Protein AF-A0A7R7BZ22-F1 (afdb_monomer)

Nearest PDB structures (foldseek):
  2gm1-assembly1_A  TM=2.080E-01  e=2.339E-01  Homo sapiens
  6yxy-assembly1_AK  TM=2.870E-01  e=1.600E+00  Trypanosoma brucei brucei
  1l1o-assembly1_F  TM=2.43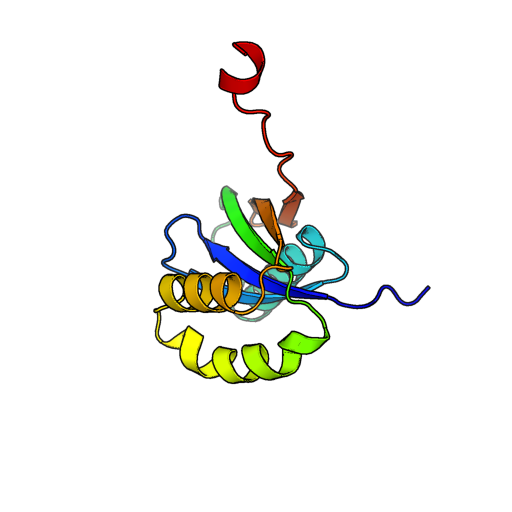6E-01  e=1.424E+00  Homo sapiens
  3oc8-assembly1_A  TM=2.235E-01  e=5.768E+00  Vibrio cholerae

Mean predicted aligned error: 7.45 Å

Secondary structure (DSSP, 8-state):
---PPEEEEEEETTSS-EEEEEESSHHHHHHHHHHHHHHHS----TT-EEEEEEEEEEEPTTTHHHHHHHHHHHTTS-HHHHHHHHHHH-TT-EEEEEEEEEETTTEEEEEEPP-PPPTTGGG-

pLDDT: mean 81.85, std 15.24, range [38.91, 95.88]

Sequence (124 aa):
MLTSTKMFLMMTQEG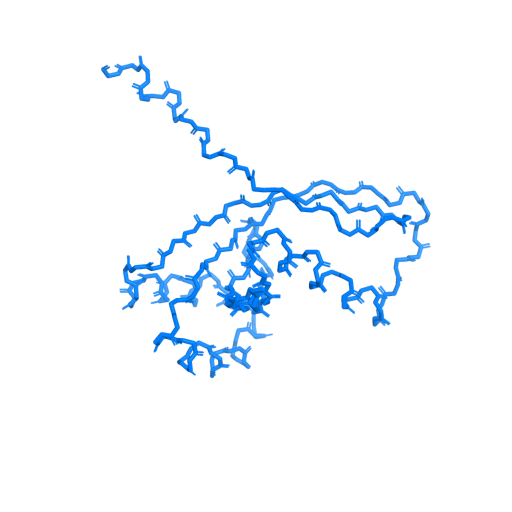DYGALVRGADAASAIERHYAEMDAWCPPQDPELNEEFAVTLYEIPRHAEGDVAALGDKLSAGDYTDAAAHLVARYPDITSIIVNVIYTYEEGAKASELKPVPDLFERLR

Solvent-accessible surface area (backbone atoms only — not comparable to full-atom values): 7094 Å² total; per-residue (Å²): 129,86,71,63,72,41,46,26,46,36,28,42,79,85,40,77,45,62,47,84,35,57,17,71,47,75,36,52,12,50,26,48,49,45,52,53,48,37,76,79,56,62,82,86,50,85,83,43,72,47,78,51,55,33,39,31,35,44,48,52,81,92,45,44,70,65,51,58,70,39,52,81,58,39,78,74,60,55,37,55,65,51,50,53,50,47,47,73,73,40,78,84,49,48,78,44,46,30,40,35,44,35,32,56,90,76,41,45,46,49,41,74,52,72,80,72,76,56,80,65,65,79,75,108

Structure (mmCIF, N/CA/C/O backbone):
data_AF-A0A7R7BZ22-F1
#
_entry.id   AF-A0A7R7BZ22-F1
#
loop_
_atom_site.group_PDB
_atom_site.id
_atom_site.type_symbol
_atom_site.label_atom_id
_atom_site.label_alt_id
_atom_site.label_comp_id
_atom_site.label_asym_id
_atom_site.label_entity_id
_atom_site.label_seq_id
_atom_site.pdbx_PDB_ins_code
_atom_site.Cartn_x
_atom_site.Cartn_y
_atom_site.Cartn_z
_atom_site.occupancy
_atom_site.B_iso_or_equiv
_atom_site.auth_seq_id
_atom_site.auth_comp_id
_atom_site.auth_asym_id
_atom_site.auth_atom_id
_atom_site.pdbx_PDB_model_num
ATOM 1 N N . MET A 1 1 ? 7.598 -19.145 13.383 1.00 42.66 1 MET A N 1
ATOM 2 C CA . MET A 1 1 ? 6.513 -18.226 13.783 1.00 42.66 1 MET A CA 1
ATOM 3 C C . MET A 1 1 ? 5.708 -17.954 12.529 1.00 42.66 1 MET A C 1
ATOM 5 O O . MET A 1 1 ? 6.308 -17.516 11.560 1.00 42.66 1 MET A O 1
ATOM 9 N 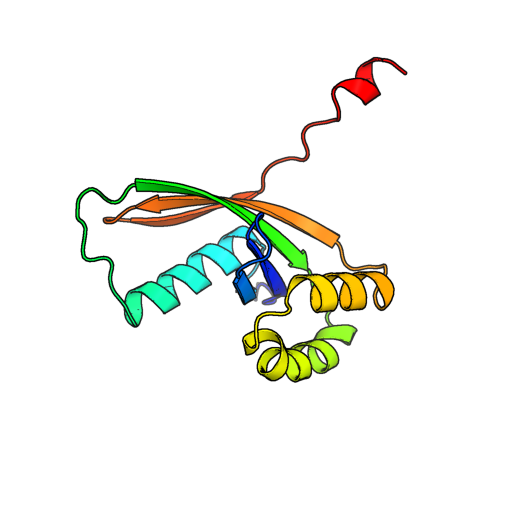N . LEU A 1 2 ? 4.421 -18.303 12.487 1.00 47.09 2 LEU A N 1
ATOM 10 C CA . LEU A 1 2 ? 3.558 -17.865 11.387 1.00 47.09 2 LEU A CA 1
ATOM 11 C C . LEU A 1 2 ? 3.360 -16.360 11.583 1.00 47.09 2 LEU A C 1
ATOM 13 O O . LEU A 1 2 ? 2.652 -15.954 12.502 1.00 47.09 2 LEU A O 1
ATOM 17 N N . THR A 1 3 ? 4.065 -15.538 10.810 1.00 58.16 3 THR A N 1
ATOM 18 C CA . THR A 1 3 ? 3.784 -14.104 10.745 1.00 58.16 3 THR A CA 1
ATOM 19 C C . THR A 1 3 ? 2.343 -13.962 10.271 1.00 58.16 3 THR A C 1
ATOM 21 O O . THR A 1 3 ? 1.979 -14.436 9.197 1.00 58.16 3 THR A O 1
ATOM 24 N N . SER A 1 4 ? 1.480 -13.410 11.125 1.00 76.25 4 SER A N 1
ATOM 25 C CA . SER A 1 4 ? 0.088 -13.183 10.750 1.00 76.25 4 SER A CA 1
ATOM 26 C C . SER A 1 4 ? 0.060 -12.231 9.568 1.00 76.25 4 SER A C 1
ATOM 28 O O . SER A 1 4 ? 0.565 -11.119 9.674 1.00 76.25 4 SER A O 1
ATOM 30 N N . THR A 1 5 ? -0.576 -12.641 8.478 1.00 90.38 5 THR A N 1
ATOM 31 C CA . THR A 1 5 ? -0.867 -11.742 7.367 1.00 90.38 5 THR A CA 1
ATOM 32 C C . THR A 1 5 ? -1.839 -10.662 7.843 1.00 90.38 5 THR A C 1
ATOM 34 O O . THR A 1 5 ? -2.888 -10.982 8.403 1.00 90.38 5 THR A O 1
ATOM 37 N N . LYS A 1 6 ? -1.468 -9.399 7.654 1.00 92.50 6 LYS A N 1
ATOM 38 C CA . LYS A 1 6 ? -2.284 -8.209 7.892 1.00 92.50 6 LYS A CA 1
ATOM 39 C C . LYS A 1 6 ? -2.984 -7.791 6.599 1.00 92.50 6 LYS A C 1
ATOM 41 O O . LYS A 1 6 ? -2.520 -8.136 5.510 1.00 92.50 6 LYS A O 1
ATOM 46 N N . MET A 1 7 ? -4.100 -7.079 6.723 1.00 92.88 7 MET A N 1
ATOM 47 C CA . MET A 1 7 ? -4.786 -6.430 5.605 1.00 92.88 7 MET A CA 1
ATOM 48 C C . MET A 1 7 ? -4.503 -4.931 5.643 1.00 92.88 7 MET A C 1
ATOM 50 O O . MET A 1 7 ? -4.548 -4.321 6.710 1.00 92.88 7 MET A O 1
ATOM 54 N N . PHE A 1 8 ? -4.264 -4.350 4.475 1.00 92.50 8 PHE A N 1
ATOM 55 C CA . PHE A 1 8 ? -4.113 -2.914 4.308 1.00 92.50 8 PHE A CA 1
ATOM 56 C C . PHE A 1 8 ? -5.015 -2.422 3.182 1.00 92.50 8 PHE A C 1
ATOM 58 O O . PHE A 1 8 ? -5.167 -3.104 2.167 1.00 92.50 8 PHE A O 1
ATOM 65 N N . LEU A 1 9 ? -5.572 -1.225 3.344 1.00 90.94 9 LEU A N 1
ATOM 66 C CA . LEU A 1 9 ? -6.055 -0.438 2.214 1.00 90.94 9 LEU A CA 1
ATOM 67 C C . LEU A 1 9 ? -4.891 0.421 1.720 1.00 90.94 9 LEU A C 1
ATOM 69 O O . LEU A 1 9 ? -4.443 1.315 2.431 1.00 90.94 9 LEU A O 1
ATOM 73 N N . MET A 1 10 ? -4.384 0.117 0.532 1.00 91.38 10 MET A N 1
ATOM 74 C CA . MET A 1 10 ? -3.361 0.897 -0.155 1.00 91.38 10 MET A CA 1
ATOM 75 C C . MET A 1 10 ? -4.021 1.989 -0.992 1.00 91.38 10 MET A C 1
ATOM 77 O O . MET A 1 10 ? -5.026 1.726 -1.651 1.00 91.38 10 MET A O 1
ATOM 81 N N . MET A 1 11 ? -3.421 3.176 -1.004 1.00 88.50 11 MET A N 1
ATOM 82 C CA . MET A 1 11 ? -3.788 4.297 -1.862 1.00 88.50 11 MET A CA 1
ATOM 83 C C . MET A 1 11 ? -2.554 4.992 -2.437 1.00 88.50 11 MET A C 1
ATOM 85 O O . MET A 1 11 ? -1.559 5.180 -1.733 1.00 88.50 11 MET A O 1
ATOM 89 N N . THR A 1 12 ? -2.632 5.422 -3.693 1.00 85.69 12 THR A N 1
ATOM 90 C CA . THR A 1 12 ? -1.669 6.370 -4.276 1.00 85.69 12 THR A CA 1
ATOM 91 C C . THR A 1 12 ? -1.818 7.749 -3.633 1.00 85.69 12 THR A C 1
ATOM 93 O O . THR A 1 12 ? -2.865 8.080 -3.073 1.00 85.69 12 THR A O 1
ATOM 96 N N . GLN A 1 13 ? -0.772 8.580 -3.698 1.00 73.56 13 GLN A N 1
ATOM 97 C CA . GLN A 1 13 ? -0.846 9.953 -3.177 1.00 73.56 13 GLN A CA 1
ATOM 98 C C . GLN A 1 13 ? -1.915 10.804 -3.870 1.00 73.56 13 GLN A C 1
ATOM 100 O O . GLN A 1 13 ? -2.516 11.661 -3.228 1.00 73.56 13 GLN A O 1
ATOM 105 N N . GLU A 1 14 ? -2.157 10.563 -5.158 1.00 72.00 14 GLU A N 1
ATOM 106 C CA . GLU A 1 14 ? -3.165 11.292 -5.934 1.00 72.00 14 GLU A CA 1
ATOM 107 C C . GLU A 1 14 ? -4.596 10.812 -5.635 1.00 72.00 14 GLU A C 1
ATOM 109 O O . GLU A 1 14 ? -5.559 11.486 -5.995 1.00 72.00 14 GLU A O 1
ATOM 114 N N . GLY A 1 15 ? -4.747 9.679 -4.935 1.00 70.94 15 GLY A N 1
ATOM 115 C CA . GLY A 1 15 ? -6.043 9.087 -4.594 1.00 70.94 15 GLY A CA 1
ATOM 116 C C . GLY A 1 15 ? -6.806 8.527 -5.799 1.00 70.94 15 GLY A C 1
ATOM 117 O O . GLY A 1 15 ? -7.986 8.205 -5.679 1.00 70.94 15 GLY A O 1
ATOM 118 N N . ASP A 1 16 ? -6.142 8.413 -6.948 1.00 74.31 16 ASP A N 1
ATOM 119 C CA . ASP A 1 16 ? -6.671 7.910 -8.216 1.00 74.31 16 ASP A CA 1
ATOM 120 C C . ASP A 1 16 ? -6.694 6.375 -8.286 1.00 74.31 16 ASP A C 1
ATOM 122 O O . ASP A 1 16 ? -7.447 5.788 -9.067 1.00 74.31 16 ASP A O 1
ATOM 126 N N . TYR A 1 17 ? -5.921 5.717 -7.420 1.00 81.69 17 TYR A N 1
ATOM 127 C CA . TYR A 1 17 ? -5.865 4.271 -7.305 1.00 81.69 17 TYR A CA 1
ATOM 128 C C . TYR A 1 17 ? -5.841 3.818 -5.846 1.00 81.69 17 TYR A C 1
ATOM 130 O O . TYR A 1 17 ? -5.169 4.395 -4.985 1.00 81.69 17 TYR A O 1
ATOM 138 N N . GLY A 1 18 ? -6.546 2.721 -5.580 1.00 84.75 18 GLY A N 1
ATOM 139 C CA . GLY A 1 18 ? -6.460 2.014 -4.317 1.00 84.75 18 GLY A CA 1
ATOM 140 C C . GLY A 1 18 ? -6.708 0.521 -4.474 1.00 84.75 18 GLY A C 1
ATOM 141 O O . GLY A 1 18 ? -7.338 0.063 -5.425 1.00 84.75 18 GLY A O 1
ATOM 142 N N . ALA A 1 19 ? -6.197 -0.258 -3.527 1.00 88.12 19 ALA A N 1
ATOM 143 C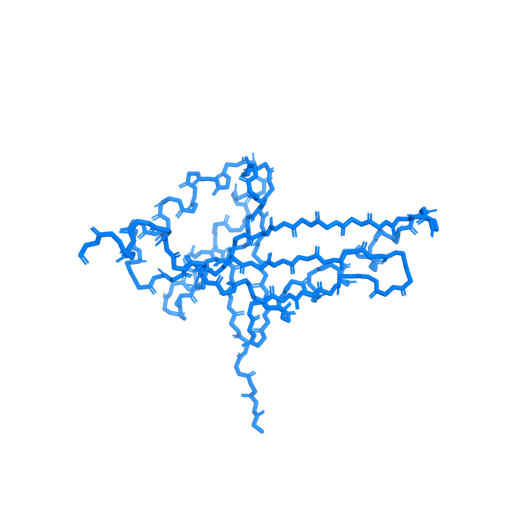 CA . ALA A 1 19 ? -6.380 -1.703 -3.508 1.00 88.12 19 ALA A CA 1
ATOM 144 C C . ALA A 1 19 ? -6.342 -2.245 -2.080 1.00 88.12 19 ALA A C 1
ATOM 146 O O . ALA A 1 19 ? -5.667 -1.703 -1.204 1.00 88.12 19 ALA A O 1
ATOM 147 N N . LEU A 1 20 ? -7.036 -3.360 -1.849 1.00 90.62 20 LEU A N 1
ATOM 148 C CA . LEU A 1 20 ? -6.843 -4.144 -0.635 1.00 90.62 20 LEU A CA 1
ATOM 149 C C . LEU A 1 20 ? -5.665 -5.090 -0.840 1.00 90.62 20 LEU A C 1
ATOM 151 O O . LEU A 1 20 ? -5.709 -5.975 -1.692 1.00 90.62 20 LEU A O 1
ATOM 155 N N . VAL A 1 21 ? -4.625 -4.910 -0.033 1.00 92.31 21 VAL A N 1
ATOM 156 C CA . VAL A 1 21 ? -3.380 -5.677 -0.115 1.00 92.31 21 VAL A CA 1
ATOM 157 C C . VAL A 1 21 ? -3.120 -6.414 1.194 1.00 92.31 21 VAL A C 1
ATOM 159 O O . VAL A 1 21 ? -3.644 -6.063 2.256 1.00 92.31 21 VAL A O 1
ATOM 162 N N . ARG A 1 22 ? -2.330 -7.487 1.127 1.00 94.00 22 ARG A N 1
ATOM 163 C CA . ARG A 1 22 ? -2.039 -8.345 2.280 1.00 94.00 22 ARG A CA 1
ATOM 164 C C . ARG A 1 22 ? -0.553 -8.673 2.361 1.00 94.00 22 ARG A C 1
ATOM 166 O O . ARG A 1 22 ? 0.042 -9.109 1.383 1.00 94.00 22 ARG A O 1
ATOM 173 N N . GLY A 1 23 ? 0.017 -8.545 3.555 1.00 94.00 23 GLY A N 1
ATOM 174 C CA . GLY A 1 23 ? 1.438 -8.792 3.818 1.00 94.00 23 GLY A CA 1
ATOM 175 C C . GLY A 1 23 ? 1.710 -9.051 5.294 1.00 94.00 23 GLY A C 1
ATOM 176 O O . GLY A 1 23 ? 0.796 -8.989 6.114 1.00 94.00 23 GLY A O 1
ATOM 177 N N . ALA A 1 24 ? 2.950 -9.386 5.647 1.00 93.88 24 ALA A N 1
ATOM 178 C CA . ALA A 1 24 ? 3.351 -9.469 7.057 1.00 93.88 24 ALA A CA 1
ATOM 179 C C . ALA A 1 24 ? 3.464 -8.067 7.690 1.00 93.88 24 ALA A C 1
ATOM 181 O O . ALA A 1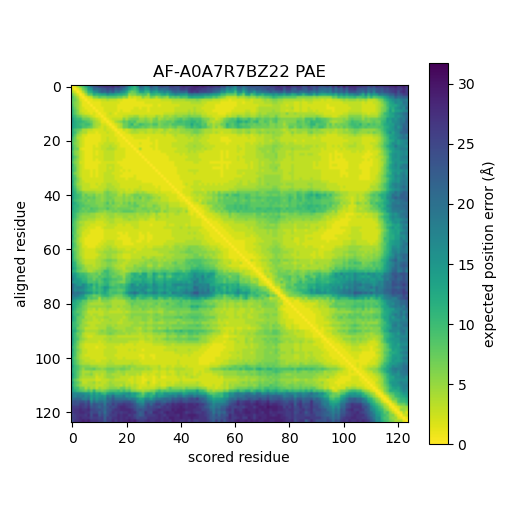 24 ? 3.203 -7.889 8.881 1.00 93.88 24 ALA A O 1
ATOM 182 N N . ASP A 1 25 ? 3.803 -7.088 6.857 1.00 93.31 25 ASP A N 1
ATOM 183 C CA . ASP A 1 25 ? 3.958 -5.663 7.127 1.00 93.31 25 ASP A CA 1
ATOM 184 C C . ASP A 1 25 ? 3.566 -4.862 5.868 1.00 93.31 25 ASP A C 1
ATOM 186 O O . ASP A 1 25 ? 3.158 -5.441 4.855 1.00 93.31 25 ASP A O 1
ATOM 190 N N . ALA A 1 26 ? 3.647 -3.533 5.951 1.00 92.94 26 ALA A N 1
ATOM 191 C CA . ALA A 1 26 ? 3.248 -2.635 4.873 1.00 92.94 26 ALA A CA 1
ATOM 192 C C . ALA A 1 26 ? 4.116 -2.829 3.616 1.00 92.94 26 ALA A C 1
ATOM 194 O O . ALA A 1 26 ? 3.584 -2.951 2.515 1.00 92.94 26 ALA A O 1
ATOM 195 N N . ALA A 1 27 ? 5.438 -2.934 3.781 1.00 94.38 27 ALA A N 1
ATOM 196 C CA . ALA A 1 27 ? 6.369 -3.123 2.670 1.00 94.38 27 ALA A CA 1
ATOM 197 C C . ALA A 1 27 ? 6.108 -4.441 1.923 1.00 94.38 27 ALA A C 1
ATOM 199 O O . ALA A 1 27 ? 5.867 -4.438 0.718 1.00 94.38 27 ALA A O 1
ATOM 200 N N . SER A 1 28 ? 6.048 -5.564 2.640 1.00 95.31 28 SER A N 1
ATOM 201 C CA . SER A 1 28 ? 5.789 -6.877 2.038 1.00 95.31 28 SER A CA 1
ATOM 202 C C . SER A 1 28 ? 4.408 -6.983 1.387 1.00 95.31 28 SER A C 1
ATOM 204 O O . SER A 1 28 ? 4.246 -7.750 0.438 1.00 95.31 28 SER A O 1
ATOM 206 N N . ALA A 1 29 ? 3.408 -6.228 1.860 1.00 95.31 29 ALA A N 1
ATOM 207 C CA . ALA A 1 29 ? 2.100 -6.168 1.213 1.00 95.31 29 ALA A CA 1
ATOM 208 C C . ALA A 1 29 ? 2.173 -5.501 -0.171 1.00 95.31 29 ALA A C 1
ATOM 210 O O . ALA A 1 29 ? 1.541 -5.983 -1.110 1.00 95.31 29 ALA A O 1
ATOM 211 N N . ILE A 1 30 ? 2.969 -4.434 -0.297 1.00 94.88 30 ILE A N 1
ATOM 212 C CA . ILE A 1 30 ? 3.214 -3.730 -1.560 1.00 94.88 30 ILE A CA 1
ATOM 213 C C . ILE A 1 30 ? 4.008 -4.590 -2.534 1.00 94.88 30 ILE A C 1
ATOM 215 O O . ILE A 1 30 ? 3.564 -4.792 -3.661 1.00 94.88 30 ILE A O 1
ATOM 219 N N . GLU A 1 31 ? 5.145 -5.134 -2.099 1.00 95.62 31 GLU A N 1
ATOM 220 C CA . GLU A 1 31 ? 5.994 -5.963 -2.965 1.00 95.62 31 GLU A CA 1
ATOM 221 C C . GLU A 1 31 ? 5.214 -7.152 -3.524 1.00 95.62 31 GLU A C 1
ATOM 223 O O . GLU A 1 31 ? 5.293 -7.460 -4.711 1.00 95.62 31 GLU A O 1
ATOM 228 N N . ARG A 1 32 ? 4.387 -7.784 -2.683 1.00 95.19 32 ARG A N 1
ATOM 229 C CA . ARG A 1 32 ? 3.507 -8.866 -3.113 1.00 95.19 32 ARG A CA 1
ATOM 230 C C . ARG A 1 32 ? 2.450 -8.401 -4.113 1.00 95.19 32 ARG A C 1
ATOM 232 O O . ARG A 1 32 ? 2.221 -9.105 -5.090 1.00 95.19 32 ARG A O 1
ATOM 239 N N . HIS A 1 33 ? 1.792 -7.270 -3.863 1.00 94.56 33 HIS A N 1
ATOM 240 C CA . HIS A 1 33 ? 0.750 -6.752 -4.750 1.00 94.56 33 HIS A CA 1
ATOM 241 C C . HIS A 1 33 ? 1.286 -6.490 -6.160 1.00 94.56 33 HIS A C 1
ATOM 243 O O . HIS A 1 33 ? 0.699 -6.959 -7.133 1.00 94.56 33 HIS A O 1
ATOM 249 N N . TYR A 1 34 ? 2.430 -5.814 -6.264 1.00 93.12 34 TYR A N 1
ATOM 250 C CA . TYR A 1 34 ? 3.060 -5.553 -7.554 1.00 93.12 34 TYR A CA 1
ATOM 251 C C . TYR A 1 34 ? 3.601 -6.830 -8.202 1.00 93.12 34 TYR A C 1
ATOM 253 O O . TYR A 1 34 ? 3.367 -7.035 -9.382 1.00 93.12 34 TYR A O 1
ATOM 261 N N . ALA A 1 35 ? 4.194 -7.760 -7.445 1.00 94.12 35 ALA A N 1
ATOM 262 C CA . ALA A 1 35 ? 4.597 -9.055 -8.002 1.00 94.12 35 ALA A CA 1
ATOM 263 C C . ALA A 1 35 ? 3.406 -9.857 -8.567 1.00 94.12 35 ALA A C 1
ATOM 265 O O . ALA A 1 35 ? 3.536 -10.550 -9.577 1.00 94.12 35 ALA A O 1
ATOM 266 N N . GLU A 1 36 ? 2.236 -9.777 -7.923 1.00 92.94 36 GLU A N 1
ATOM 267 C CA . GLU A 1 36 ? 0.999 -10.349 -8.454 1.00 92.94 36 GLU A CA 1
ATOM 268 C C . GLU A 1 36 ? 0.581 -9.618 -9.740 1.00 92.94 36 GLU A C 1
ATOM 270 O O . GLU A 1 36 ? 0.323 -10.289 -10.735 1.00 92.94 36 GLU A O 1
ATOM 275 N N . MET A 1 37 ? 0.580 -8.279 -9.768 1.00 90.56 37 MET A N 1
ATOM 276 C CA . MET A 1 37 ? 0.292 -7.498 -10.982 1.00 90.56 37 MET A CA 1
ATOM 277 C C . MET A 1 37 ? 1.224 -7.851 -12.147 1.00 90.56 37 MET A C 1
ATOM 279 O O . MET A 1 37 ? 0.734 -8.095 -13.247 1.00 90.56 37 MET A O 1
ATOM 283 N N . ASP A 1 38 ? 2.528 -7.961 -11.906 1.00 92.06 38 ASP A N 1
ATOM 284 C CA . ASP A 1 38 ? 3.543 -8.278 -12.917 1.00 92.06 38 ASP A CA 1
ATOM 285 C C . ASP A 1 38 ? 3.327 -9.665 -13.524 1.00 92.06 38 ASP A C 1
ATOM 287 O O . ASP A 1 38 ? 3.551 -9.881 -14.714 1.00 92.06 38 ASP A O 1
ATOM 291 N N . ALA A 1 39 ? 2.839 -10.620 -12.726 1.00 92.19 39 ALA A N 1
ATOM 292 C CA . ALA A 1 39 ? 2.491 -11.948 -13.219 1.00 92.19 39 ALA A CA 1
ATOM 293 C C . ALA A 1 39 ? 1.298 -11.920 -14.196 1.00 92.19 39 ALA A C 1
ATOM 295 O O . ALA A 1 39 ? 1.212 -12.776 -15.079 1.00 92.19 39 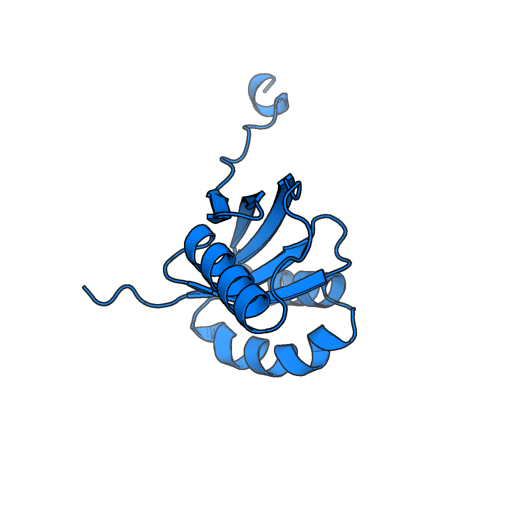ALA A O 1
ATOM 296 N N . TRP A 1 40 ? 0.388 -10.950 -14.052 1.00 90.25 40 TRP A N 1
ATOM 297 C CA . TRP A 1 40 ? -0.740 -10.738 -14.967 1.00 90.25 40 TRP A CA 1
ATOM 298 C C . TRP A 1 40 ? -0.378 -9.846 -16.158 1.00 90.25 40 TRP A C 1
ATOM 300 O O . TRP A 1 40 ? -0.846 -10.089 -17.271 1.00 90.25 40 TRP A O 1
ATOM 310 N N . CYS A 1 41 ? 0.437 -8.819 -15.930 1.00 89.00 41 CYS A N 1
ATOM 311 C CA . CYS A 1 41 ? 0.852 -7.835 -16.917 1.00 89.00 41 CYS A CA 1
ATOM 312 C C . CYS A 1 41 ? 2.336 -7.490 -16.713 1.00 89.00 41 CYS A C 1
ATOM 314 O O . CYS A 1 41 ? 2.646 -6.503 -16.045 1.00 89.00 41 CYS A O 1
ATOM 316 N N . PRO A 1 42 ? 3.256 -8.278 -17.297 1.00 87.31 42 PRO A N 1
ATOM 317 C CA . PRO A 1 42 ? 4.682 -8.043 -17.133 1.00 87.31 42 PRO A CA 1
ATOM 318 C C . PRO A 1 42 ? 5.081 -6.687 -17.721 1.00 87.31 42 PRO A C 1
ATOM 320 O O . PRO A 1 42 ? 4.591 -6.345 -18.813 1.00 87.31 42 PRO A O 1
ATOM 323 N N . PRO A 1 43 ? 5.994 -5.945 -17.069 1.00 87.31 43 PRO A N 1
ATOM 324 C CA . PRO A 1 43 ? 6.524 -4.716 -17.635 1.00 87.31 43 PRO A CA 1
ATOM 325 C C . PRO A 1 43 ? 7.172 -5.013 -18.993 1.00 87.31 43 PRO A C 1
ATOM 327 O O . PRO A 1 43 ? 7.815 -6.045 -19.192 1.00 87.31 43 PRO A O 1
ATOM 330 N N . GLN A 1 44 ? 6.954 -4.123 -19.959 1.00 89.19 44 GLN A N 1
ATOM 331 C CA . GLN A 1 44 ? 7.458 -4.271 -21.333 1.00 89.19 44 GLN A CA 1
ATOM 332 C C . GLN A 1 44 ? 8.629 -3.332 -21.632 1.00 89.19 44 GLN A C 1
ATOM 334 O O . GLN A 1 44 ? 9.254 -3.465 -22.681 1.00 89.19 44 GLN A O 1
ATOM 339 N N . ASP A 1 45 ? 8.899 -2.384 -20.734 1.00 92.00 45 ASP A N 1
ATOM 340 C CA . ASP A 1 45 ? 9.921 -1.357 -20.889 1.00 92.00 45 ASP A CA 1
ATOM 341 C C . ASP A 1 45 ? 11.175 -1.719 -20.073 1.00 92.00 45 ASP A C 1
ATOM 343 O O . ASP A 1 45 ? 11.129 -1.656 -18.844 1.00 92.00 45 ASP A O 1
ATOM 347 N N . PRO A 1 46 ? 12.294 -2.094 -20.725 1.00 90.31 46 PRO A N 1
ATOM 348 C CA . PRO A 1 46 ? 13.552 -2.401 -20.047 1.00 90.31 46 PRO A CA 1
ATOM 349 C C . PRO A 1 46 ? 14.194 -1.201 -19.340 1.00 90.31 46 PRO A C 1
ATOM 351 O O . PRO A 1 46 ? 15.081 -1.397 -18.514 1.00 90.31 46 PRO A O 1
ATOM 354 N N . GLU A 1 47 ? 13.792 0.028 -19.676 1.00 92.19 47 GLU A N 1
ATOM 355 C CA . GLU A 1 47 ? 14.297 1.261 -19.062 1.00 92.19 47 GLU A CA 1
ATOM 356 C C . GLU A 1 47 ? 13.425 1.732 -17.883 1.00 92.19 47 GLU A C 1
ATOM 358 O O . GLU A 1 47 ? 13.722 2.760 -17.271 1.00 92.19 47 GLU A O 1
ATOM 363 N N . LEU A 1 48 ? 12.377 0.975 -17.533 1.00 91.69 48 LEU A N 1
ATOM 364 C CA . LEU A 1 48 ? 11.448 1.316 -16.461 1.00 91.69 48 LEU A CA 1
ATOM 365 C C . LEU A 1 48 ? 12.161 1.451 -15.109 1.00 91.69 48 LEU A C 1
ATOM 367 O O . LEU A 1 48 ? 12.731 0.489 -14.581 1.00 91.69 48 LEU A O 1
ATOM 371 N N . ASN A 1 49 ? 12.077 2.654 -14.546 1.00 93.12 49 ASN A N 1
ATOM 372 C CA . ASN A 1 49 ? 12.565 3.005 -13.219 1.00 93.12 49 ASN A CA 1
ATOM 373 C C . ASN A 1 49 ? 11.691 4.127 -12.649 1.00 93.12 49 ASN A C 1
ATOM 375 O O . ASN A 1 49 ? 11.820 5.288 -13.042 1.00 93.12 49 ASN A O 1
ATOM 379 N N . GLU A 1 50 ? 10.791 3.763 -11.744 1.00 92.31 50 GLU A N 1
ATOM 380 C CA . GLU A 1 50 ? 9.844 4.683 -11.126 1.00 92.31 50 GLU A CA 1
ATOM 381 C C . GLU A 1 50 ? 10.017 4.688 -9.610 1.00 92.31 50 GLU A C 1
ATOM 383 O O . GLU A 1 50 ? 10.168 3.643 -8.976 1.00 92.31 50 GLU A O 1
ATOM 388 N N . GLU A 1 51 ? 9.964 5.880 -9.023 1.00 93.00 51 GLU A N 1
ATOM 389 C CA . GLU A 1 51 ? 9.929 6.071 -7.579 1.00 93.00 51 GLU A CA 1
ATOM 390 C C . GLU A 1 51 ? 8.664 6.844 -7.217 1.00 93.00 51 GLU A C 1
ATOM 392 O O . GLU A 1 51 ? 8.426 7.948 -7.712 1.00 93.00 51 GLU A O 1
ATOM 397 N N . PHE A 1 52 ? 7.842 6.257 -6.354 1.00 91.31 52 PHE A N 1
ATOM 398 C CA . PHE A 1 52 ? 6.597 6.865 -5.904 1.00 91.31 52 PHE A CA 1
ATOM 399 C C . PHE A 1 52 ? 6.248 6.418 -4.488 1.00 91.31 52 PHE A C 1
ATOM 401 O O . PHE A 1 52 ? 6.730 5.408 -3.980 1.00 91.31 52 PHE A O 1
ATOM 408 N N . ALA A 1 53 ? 5.368 7.176 -3.840 1.00 91.31 53 ALA A N 1
ATOM 409 C CA . ALA A 1 53 ? 4.900 6.868 -2.499 1.00 91.31 53 ALA A CA 1
ATOM 410 C C . ALA A 1 53 ? 3.429 6.446 -2.505 1.00 91.31 53 ALA A C 1
ATOM 412 O O . ALA A 1 53 ? 2.600 6.987 -3.238 1.00 91.31 53 ALA A O 1
ATOM 413 N N . VAL A 1 54 ? 3.104 5.507 -1.624 1.00 91.31 54 VAL A N 1
ATOM 41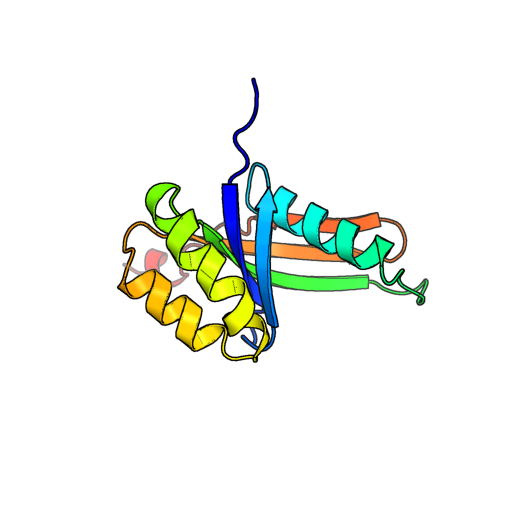4 C CA . VAL A 1 54 ? 1.739 5.050 -1.354 1.00 91.31 54 VAL A CA 1
ATOM 415 C C . VAL A 1 54 ? 1.442 5.160 0.136 1.00 91.31 54 VAL A C 1
ATOM 417 O O . VAL A 1 54 ? 2.334 5.061 0.979 1.00 91.31 54 VAL A O 1
ATOM 420 N N . THR A 1 55 ? 0.173 5.362 0.470 1.00 91.38 55 THR A N 1
ATOM 421 C CA . THR A 1 55 ? -0.320 5.346 1.848 1.00 91.38 55 THR A CA 1
ATOM 422 C C . THR A 1 55 ? -1.051 4.034 2.093 1.00 91.38 55 THR A C 1
ATOM 424 O O . THR A 1 55 ? -1.953 3.679 1.340 1.00 91.38 55 THR A O 1
ATOM 427 N N . LEU A 1 56 ? -0.678 3.306 3.143 1.00 92.00 56 LEU A N 1
ATOM 428 C CA . LEU A 1 56 ? -1.359 2.092 3.582 1.00 92.00 56 LEU A CA 1
ATOM 429 C C . LEU A 1 56 ? -2.068 2.348 4.905 1.00 92.00 56 LEU A C 1
ATOM 431 O O . LEU A 1 56 ? -1.443 2.739 5.886 1.00 92.00 56 LEU A O 1
ATOM 435 N N . TYR A 1 57 ? -3.360 2.060 4.948 1.00 90.88 57 TYR A N 1
ATOM 436 C CA . TYR A 1 57 ? -4.154 2.042 6.169 1.00 90.88 57 TYR A CA 1
ATOM 437 C C . TYR A 1 57 ? -4.201 0.609 6.698 1.00 90.88 57 TYR A C 1
ATOM 439 O O . TYR A 1 57 ? -4.793 -0.261 6.057 1.00 90.88 57 TYR A O 1
ATOM 447 N N . GLU A 1 58 ? -3.557 0.344 7.839 1.00 92.94 58 GLU A N 1
ATOM 448 C CA . GLU A 1 58 ? -3.604 -0.979 8.475 1.00 92.94 58 GLU A CA 1
ATOM 449 C C . GLU A 1 58 ? -5.017 -1.241 8.996 1.00 92.94 58 GLU A C 1
ATOM 451 O O . GLU A 1 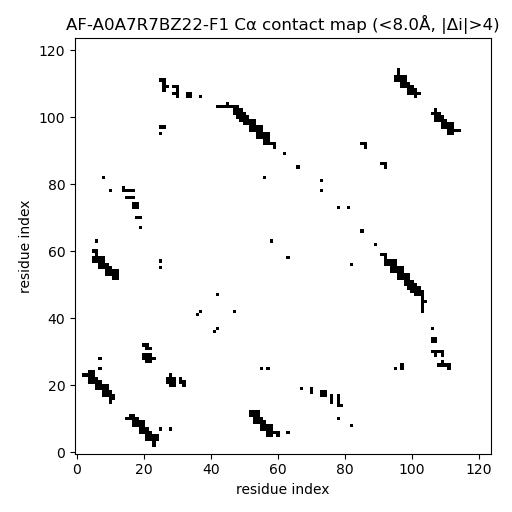58 ? -5.520 -0.503 9.843 1.00 92.94 58 GLU A O 1
ATOM 456 N N . ILE A 1 59 ? -5.659 -2.291 8.480 1.00 91.25 59 ILE A N 1
ATOM 457 C CA . ILE A 1 59 ? -7.032 -2.642 8.830 1.00 91.25 59 ILE A CA 1
ATOM 458 C C . ILE A 1 59 ? -7.019 -3.531 10.081 1.00 91.25 59 ILE A C 1
ATOM 460 O O . ILE A 1 59 ? -6.459 -4.634 10.045 1.00 91.25 59 ILE A O 1
ATOM 464 N N . PRO A 1 60 ? -7.665 -3.113 11.184 1.00 90.44 60 PRO A N 1
ATOM 465 C CA . PRO A 1 60 ? -7.797 -3.941 12.370 1.00 90.44 60 PRO A CA 1
ATOM 466 C C . PRO A 1 60 ? -8.501 -5.259 12.045 1.00 90.44 60 PRO A C 1
ATOM 468 O O . PRO A 1 60 ? -9.495 -5.285 11.320 1.00 90.44 60 PRO A O 1
ATOM 471 N N . ARG A 1 61 ? -8.066 -6.367 12.659 1.00 90.31 61 ARG A N 1
ATOM 472 C CA . ARG A 1 61 ? -8.654 -7.702 12.414 1.00 90.31 61 ARG A CA 1
ATOM 473 C C . ARG A 1 61 ? -10.177 -7.757 12.560 1.00 90.31 61 ARG A C 1
ATOM 475 O O . ARG A 1 61 ? -10.833 -8.519 11.862 1.00 90.31 61 ARG A O 1
ATOM 482 N N . HIS A 1 62 ? -10.738 -6.981 13.485 1.00 89.44 62 HIS A N 1
ATOM 483 C CA . HIS A 1 62 ? -12.182 -6.945 13.724 1.00 89.44 62 HIS A CA 1
ATOM 484 C C . HIS A 1 62 ? -12.955 -6.178 12.634 1.00 89.44 62 HIS A C 1
ATOM 486 O O . HIS A 1 62 ? -14.164 -6.350 12.522 1.00 89.44 62 HIS A O 1
ATOM 492 N N . ALA A 1 63 ? -12.265 -5.356 11.840 1.00 88.06 63 ALA A N 1
ATOM 493 C CA . ALA A 1 63 ? -12.812 -4.592 10.725 1.00 88.06 63 ALA A CA 1
ATOM 494 C C . ALA A 1 63 ? -12.622 -5.300 9.370 1.00 88.06 63 ALA A C 1
ATOM 496 O O . ALA A 1 63 ? -13.314 -4.957 8.417 1.00 88.06 63 ALA A O 1
ATOM 497 N N . GLU A 1 64 ? -11.738 -6.307 9.271 1.00 88.62 64 GLU A N 1
ATOM 498 C CA . GLU A 1 64 ? -11.408 -6.987 8.002 1.00 88.62 64 GLU A CA 1
ATOM 499 C C . GLU A 1 64 ? -12.641 -7.486 7.233 1.00 88.62 64 GLU A C 1
ATOM 501 O O . GLU A 1 64 ? -12.685 -7.355 6.013 1.00 88.62 64 GLU A O 1
ATOM 506 N N . GLY A 1 65 ? -13.646 -8.037 7.923 1.00 84.75 65 GLY A N 1
ATOM 507 C CA . GLY A 1 65 ? -14.874 -8.517 7.276 1.00 84.75 65 GLY A CA 1
ATOM 508 C C . GLY A 1 65 ? -15.702 -7.393 6.648 1.00 84.75 65 GLY A C 1
ATOM 509 O O . GLY A 1 65 ? -16.243 -7.560 5.555 1.00 84.75 65 GLY A O 1
ATOM 510 N N . ASP A 1 66 ? -15.744 -6.235 7.306 1.00 82.94 66 ASP A N 1
ATOM 511 C CA . ASP A 1 66 ? -16.506 -5.076 6.849 1.00 82.94 66 ASP A CA 1
ATOM 512 C C . ASP A 1 66 ? -15.829 -4.413 5.643 1.00 82.94 66 ASP A C 1
ATOM 514 O O . ASP A 1 66 ? -16.513 -4.058 4.683 1.00 82.94 66 ASP A O 1
ATOM 518 N N . VAL A 1 67 ? -14.495 -4.286 5.646 1.00 80.88 67 VAL A N 1
ATOM 519 C CA . VAL A 1 67 ? -13.771 -3.678 4.513 1.00 80.88 67 VAL A CA 1
ATOM 520 C C . VAL A 1 67 ? -13.562 -4.648 3.351 1.00 80.88 67 VAL A C 1
ATOM 522 O O . VAL A 1 67 ? -13.593 -4.210 2.204 1.00 80.88 67 VAL A O 1
ATOM 525 N N . ALA A 1 68 ? -13.477 -5.961 3.586 1.00 79.38 68 ALA A N 1
ATOM 526 C CA . ALA A 1 68 ? -13.476 -6.940 2.496 1.00 79.38 68 ALA A CA 1
ATOM 527 C C . ALA A 1 68 ? -14.735 -6.816 1.617 1.00 79.38 68 ALA A C 1
ATOM 529 O O . ALA A 1 68 ? -14.635 -6.865 0.395 1.00 79.38 68 ALA A O 1
ATOM 530 N N . ALA A 1 69 ? -15.902 -6.564 2.221 1.00 74.44 69 ALA A N 1
ATOM 531 C CA . ALA A 1 69 ? -17.148 -6.314 1.493 1.00 74.44 69 ALA A CA 1
ATOM 532 C C . ALA A 1 69 ? -17.174 -4.962 0.747 1.00 74.44 69 ALA A C 1
ATOM 534 O O . ALA A 1 69 ? -18.030 -4.744 -0.113 1.00 74.44 69 ALA A O 1
ATOM 535 N N . LEU A 1 70 ? -16.261 -4.041 1.078 1.00 69.94 70 LEU A N 1
ATOM 536 C CA . LEU A 1 70 ? -16.067 -2.781 0.359 1.00 69.94 70 LEU A CA 1
ATOM 537 C C . LEU A 1 70 ? -15.111 -2.931 -0.829 1.00 69.94 70 LEU A C 1
ATOM 539 O O . LEU A 1 70 ? -15.195 -2.109 -1.732 1.00 69.94 70 LEU A O 1
ATOM 543 N N . GLY A 1 71 ? -14.268 -3.970 -0.879 1.00 67.25 71 GLY A N 1
ATOM 544 C CA . GLY A 1 71 ? -13.328 -4.221 -1.983 1.00 67.25 71 GLY A CA 1
ATOM 545 C C . GLY A 1 71 ? -13.980 -4.168 -3.369 1.00 67.25 71 GLY A C 1
ATOM 546 O O . GLY A 1 71 ? -13.475 -3.496 -4.264 1.00 67.25 71 GLY A O 1
ATOM 547 N N . ASP A 1 72 ? -15.165 -4.768 -3.509 1.00 64.69 72 ASP A N 1
ATOM 548 C CA . ASP A 1 72 ? -15.936 -4.769 -4.763 1.00 64.69 72 ASP A CA 1
ATOM 549 C C . ASP A 1 72 ? -16.561 -3.408 -5.113 1.00 64.69 72 ASP A C 1
ATOM 551 O O . ASP A 1 72 ? -16.973 -3.189 -6.247 1.00 64.69 72 ASP A O 1
ATOM 555 N N . LYS A 1 73 ? -16.685 -2.499 -4.139 1.00 62.66 73 LYS A N 1
ATOM 556 C CA . LYS A 1 73 ? -17.208 -1.136 -4.338 1.00 62.66 73 LYS A CA 1
ATOM 557 C C . LYS A 1 73 ? -16.089 -0.130 -4.579 1.00 62.66 73 LYS A C 1
ATOM 559 O O . LYS A 1 73 ? -16.286 0.836 -5.306 1.00 62.66 73 LYS A O 1
ATOM 564 N N . LEU A 1 74 ? -14.930 -0.372 -3.973 1.00 62.41 74 LEU A N 1
ATOM 565 C CA . LEU A 1 74 ? -13.716 0.422 -4.117 1.00 62.41 74 LEU A CA 1
ATOM 566 C C . LEU A 1 74 ? -13.232 0.442 -5.574 1.00 62.41 74 LEU A C 1
ATOM 568 O O . LEU A 1 74 ? -12.881 1.502 -6.079 1.00 62.41 74 LEU A O 1
ATOM 572 N N . SER A 1 75 ? -13.357 -0.681 -6.289 1.00 58.84 75 SER A N 1
ATOM 573 C CA . SER A 1 75 ? -13.046 -0.811 -7.723 1.00 58.84 75 SER A CA 1
ATOM 574 C C . SER A 1 75 ? -13.795 0.161 -8.653 1.00 58.84 75 SER A C 1
ATOM 576 O O . SER A 1 75 ? -13.433 0.273 -9.823 1.00 58.84 75 SER A O 1
ATOM 578 N N . ALA A 1 76 ? -14.796 0.897 -8.153 1.00 59.84 76 ALA A N 1
ATOM 579 C CA . ALA A 1 76 ? -15.510 1.944 -8.883 1.00 59.84 76 ALA A CA 1
ATOM 580 C C . ALA A 1 76 ? -14.828 3.332 -8.861 1.00 59.84 76 ALA A C 1
ATOM 582 O O . ALA A 1 76 ? -15.360 4.259 -9.470 1.00 59.84 76 ALA A O 1
ATOM 583 N N . GLY A 1 77 ? -13.669 3.485 -8.205 1.00 63.47 77 GLY A N 1
ATOM 584 C CA . GLY A 1 77 ? -12.829 4.687 -8.315 1.00 63.47 77 GLY A CA 1
ATOM 585 C C . GLY A 1 77 ? -12.980 5.729 -7.204 1.00 63.47 77 GLY A C 1
ATOM 586 O O . GLY A 1 77 ? -12.390 6.797 -7.316 1.00 63.47 77 GLY A O 1
ATOM 587 N N . ASP A 1 78 ? -13.723 5.442 -6.131 1.00 69.12 78 ASP A N 1
ATOM 588 C CA . ASP A 1 78 ? -13.941 6.386 -5.020 1.00 69.12 78 ASP A CA 1
ATOM 589 C C . ASP A 1 78 ? -13.200 5.956 -3.738 1.00 69.12 78 ASP A C 1
ATOM 591 O O . ASP A 1 78 ? -13.773 5.702 -2.673 1.00 69.12 78 ASP A O 1
ATOM 595 N N . TYR A 1 79 ? -11.885 5.768 -3.874 1.00 70.44 79 TYR A N 1
ATOM 596 C CA . TYR A 1 79 ? -11.027 5.233 -2.813 1.00 70.44 79 TYR A CA 1
ATOM 597 C C . TYR A 1 79 ? -10.806 6.232 -1.672 1.00 70.44 79 TYR A C 1
ATOM 599 O O . TYR A 1 79 ? -10.697 5.827 -0.514 1.00 70.44 79 TYR A O 1
ATOM 607 N N . THR A 1 80 ? -10.793 7.530 -1.984 1.00 74.56 80 THR A N 1
ATOM 608 C CA . THR A 1 80 ? -10.584 8.608 -1.009 1.00 74.56 80 THR A CA 1
ATOM 609 C C . THR A 1 80 ? -11.736 8.711 -0.017 1.00 74.56 80 THR A C 1
ATOM 611 O O . THR A 1 80 ? -11.496 8.723 1.194 1.00 74.56 80 THR A O 1
ATOM 614 N N . ASP A 1 81 ? -12.983 8.692 -0.492 1.00 74.69 81 ASP A N 1
ATOM 615 C CA . ASP A 1 81 ? -14.154 8.733 0.388 1.00 74.69 81 ASP A CA 1
ATOM 616 C C . ASP A 1 81 ? -14.264 7.463 1.236 1.00 74.69 81 ASP A C 1
ATOM 618 O O . ASP A 1 81 ? -14.602 7.513 2.423 1.00 74.69 81 ASP A O 1
ATOM 622 N N . ALA A 1 82 ? -13.913 6.310 0.667 1.00 71.12 82 ALA A N 1
ATOM 623 C CA . ALA A 1 82 ? -13.918 5.055 1.401 1.00 71.12 82 ALA A CA 1
ATOM 624 C C . ALA A 1 82 ? -12.825 4.987 2.479 1.00 71.12 82 ALA A C 1
ATOM 626 O O . ALA A 1 82 ? -13.095 4.510 3.585 1.00 71.12 82 ALA A O 1
ATOM 627 N N . ALA A 1 83 ? -11.621 5.497 2.205 1.00 76.00 83 ALA A N 1
ATOM 628 C CA . ALA A 1 83 ? -10.566 5.621 3.205 1.00 76.00 83 ALA A CA 1
ATOM 629 C C . ALA A 1 83 ? -10.963 6.597 4.319 1.00 76.00 83 ALA A C 1
ATOM 631 O O . ALA A 1 83 ? -10.824 6.269 5.499 1.00 76.00 83 ALA A O 1
ATOM 632 N N . ALA A 1 84 ? -11.542 7.751 3.969 1.00 79.38 84 ALA A N 1
ATOM 633 C CA . ALA A 1 84 ? -12.067 8.703 4.944 1.00 79.38 84 ALA A CA 1
ATOM 634 C C . ALA A 1 84 ? -13.158 8.072 5.826 1.00 79.38 84 ALA A C 1
ATOM 636 O O . ALA A 1 84 ? -13.138 8.224 7.050 1.00 79.38 84 ALA A O 1
ATOM 637 N N . HIS A 1 85 ? -14.078 7.307 5.230 1.00 78.81 85 HIS A N 1
ATOM 638 C CA . HIS A 1 85 ? -15.118 6.589 5.964 1.00 78.81 85 HIS A CA 1
ATOM 639 C C . HIS A 1 85 ? -14.540 5.511 6.892 1.00 78.81 85 HIS A C 1
ATOM 641 O O . HIS A 1 85 ? -14.989 5.376 8.031 1.00 78.81 85 HIS A O 1
ATOM 647 N N . LEU A 1 86 ? -13.533 4.764 6.431 1.00 79.25 86 LEU A N 1
ATOM 648 C CA . LEU A 1 86 ? -12.844 3.751 7.229 1.00 79.25 86 LEU A CA 1
ATOM 649 C C . LEU A 1 86 ? -12.159 4.364 8.448 1.00 79.25 86 LEU A C 1
ATOM 651 O O . LEU A 1 86 ? -12.415 3.915 9.562 1.00 79.25 86 LEU A O 1
ATOM 655 N N . VAL A 1 87 ? -11.360 5.416 8.258 1.00 81.50 87 VAL A N 1
ATOM 656 C CA . VAL A 1 87 ? -10.653 6.102 9.353 1.00 81.50 87 VAL A CA 1
ATOM 657 C C . VAL A 1 87 ? -11.639 6.731 10.344 1.00 81.50 87 VAL A C 1
ATOM 659 O O . VAL A 1 87 ? -11.425 6.667 11.553 1.00 81.50 87 VAL A O 1
ATOM 662 N N . ALA A 1 88 ? -12.755 7.292 9.866 1.00 85.12 88 ALA A N 1
ATOM 663 C CA . ALA A 1 88 ? -13.793 7.841 10.739 1.00 85.12 88 ALA A CA 1
ATOM 664 C C . ALA A 1 88 ? -14.519 6.760 11.560 1.00 85.12 88 ALA A C 1
ATOM 666 O O . ALA A 1 88 ? -14.928 7.011 12.695 1.00 85.12 88 ALA A O 1
ATOM 667 N N . ARG A 1 89 ? -14.702 5.564 10.988 1.00 86.88 89 ARG A N 1
ATOM 668 C CA . ARG A 1 89 ? -15.416 4.449 11.623 1.00 86.88 89 ARG A CA 1
ATOM 669 C C . ARG A 1 89 ? -14.533 3.630 12.568 1.00 86.88 89 ARG A C 1
ATOM 671 O O . ARG A 1 89 ? -15.039 3.155 13.584 1.00 86.88 89 ARG A O 1
ATOM 678 N N . TYR A 1 90 ? -13.251 3.475 12.248 1.00 87.06 90 TYR A N 1
ATOM 679 C CA . TYR A 1 90 ? -12.273 2.702 13.017 1.00 87.06 90 TYR A CA 1
ATOM 680 C C . TYR A 1 90 ? -11.096 3.611 13.400 1.00 87.06 90 TYR A C 1
ATOM 682 O O . TYR A 1 90 ? -10.116 3.709 12.659 1.00 87.06 90 TYR A O 1
ATOM 690 N N . PRO A 1 91 ? -11.180 4.308 14.549 1.00 84.25 91 PRO A N 1
ATOM 691 C CA . PRO A 1 91 ? -10.177 5.294 14.956 1.00 84.25 91 PRO A CA 1
ATOM 692 C C . PRO A 1 91 ? -8.820 4.676 15.332 1.00 84.25 91 PRO A C 1
ATOM 694 O O . PRO A 1 91 ? -7.861 5.405 15.565 1.00 84.25 91 PRO A O 1
ATOM 697 N N . ASP A 1 92 ? -8.738 3.349 15.431 1.00 86.69 92 ASP A N 1
ATOM 698 C CA . ASP A 1 92 ? -7.511 2.585 15.651 1.00 86.69 92 ASP A CA 1
ATOM 699 C C . ASP A 1 92 ? -6.770 2.224 14.351 1.00 86.69 92 ASP A C 1
ATOM 701 O O . ASP A 1 92 ? -5.692 1.632 14.416 1.00 86.69 92 ASP A O 1
ATOM 705 N N . ILE A 1 93 ? -7.301 2.602 13.181 1.00 87.38 93 ILE A N 1
ATOM 706 C CA . ILE A 1 93 ? -6.569 2.527 11.912 1.00 87.38 93 ILE A CA 1
ATOM 707 C C . ILE A 1 93 ? -5.369 3.477 11.957 1.00 87.38 93 ILE A C 1
ATOM 709 O O . ILE A 1 93 ? -5.507 4.679 12.188 1.00 87.38 93 ILE A O 1
ATOM 713 N N . THR A 1 94 ? -4.187 2.949 11.642 1.00 85.19 94 THR A N 1
ATOM 714 C CA . THR A 1 94 ? -2.968 3.743 11.447 1.00 85.19 94 THR A CA 1
ATOM 715 C C . THR A 1 94 ? -2.593 3.802 9.973 1.00 85.19 94 THR A C 1
ATOM 717 O O . THR A 1 94 ? -2.641 2.785 9.277 1.00 85.19 94 THR A O 1
ATOM 720 N N . SER A 1 95 ? -2.177 4.979 9.504 1.00 88.69 95 SER A N 1
ATOM 721 C CA . SER A 1 95 ? -1.628 5.166 8.159 1.00 88.69 95 SER A CA 1
ATOM 722 C C . SER A 1 95 ? -0.105 5.044 8.163 1.00 88.69 95 SER A C 1
ATOM 724 O O . SER A 1 95 ? 0.562 5.636 9.012 1.00 88.69 95 SER A O 1
ATOM 726 N N . ILE A 1 96 ? 0.441 4.337 7.182 1.00 90.94 96 ILE A N 1
ATOM 727 C CA . ILE A 1 96 ? 1.873 4.143 6.961 1.00 90.94 96 ILE A CA 1
ATOM 728 C C . ILE A 1 96 ? 2.178 4.617 5.545 1.00 90.94 96 ILE A C 1
ATOM 730 O O . ILE A 1 96 ? 1.544 4.162 4.597 1.00 90.94 96 ILE A O 1
ATOM 734 N N . ILE A 1 97 ? 3.138 5.524 5.391 1.00 90.94 97 ILE A N 1
ATOM 735 C CA . ILE A 1 97 ? 3.599 5.939 4.066 1.00 90.94 97 ILE A CA 1
ATOM 736 C C . ILE A 1 97 ? 4.758 5.029 3.672 1.00 90.94 97 ILE A C 1
ATOM 738 O O . ILE A 1 97 ? 5.709 4.850 4.434 1.00 90.94 97 ILE A O 1
ATOM 742 N N . VAL A 1 98 ? 4.676 4.450 2.483 1.00 91.94 98 VAL A N 1
ATOM 743 C CA . VAL A 1 98 ? 5.663 3.518 1.944 1.00 91.94 98 VAL A CA 1
ATOM 744 C C . VAL A 1 98 ? 6.212 4.102 0.650 1.00 91.94 98 VAL A C 1
ATOM 746 O O . VAL A 1 98 ? 5.442 4.470 -0.235 1.00 91.94 98 VAL A O 1
ATOM 749 N N . ASN A 1 99 ? 7.537 4.191 0.552 1.00 93.62 99 ASN A N 1
ATOM 750 C CA . ASN A 1 99 ? 8.227 4.473 -0.700 1.00 93.62 99 ASN A CA 1
ATOM 751 C C . ASN A 1 99 ? 8.353 3.187 -1.509 1.00 93.62 99 ASN A C 1
ATOM 753 O O . ASN A 1 99 ? 8.707 2.144 -0.950 1.00 93.62 99 ASN A O 1
ATOM 757 N N . VAL A 1 100 ? 8.109 3.282 -2.807 1.00 93.38 100 VAL A N 1
ATOM 758 C CA . VAL A 1 100 ? 8.203 2.183 -3.760 1.00 93.38 100 VAL A CA 1
ATOM 759 C C . VAL A 1 100 ? 9.188 2.583 -4.841 1.00 93.38 100 VAL A C 1
ATOM 761 O O . VAL A 1 100 ? 9.015 3.614 -5.484 1.00 93.38 100 VAL A O 1
ATOM 764 N N . ILE A 1 101 ? 10.212 1.757 -5.031 1.00 94.88 101 ILE A N 1
ATOM 765 C CA . ILE A 1 101 ? 11.096 1.813 -6.192 1.00 94.88 101 ILE A CA 1
ATOM 766 C C . ILE A 1 101 ? 10.708 0.631 -7.068 1.00 94.88 101 ILE A C 1
ATOM 768 O O . ILE A 1 101 ? 10.816 -0.517 -6.634 1.00 94.88 101 ILE A O 1
ATOM 772 N N . TYR A 1 102 ? 10.213 0.912 -8.265 1.00 93.19 102 TYR A N 1
ATOM 773 C CA . TYR A 1 102 ? 9.758 -0.092 -9.212 1.00 93.19 102 TYR A CA 1
ATOM 774 C C . TYR A 1 102 ? 10.690 -0.111 -10.423 1.00 93.19 102 TYR A C 1
ATOM 776 O O . TYR A 1 102 ? 10.856 0.901 -11.105 1.00 93.19 102 TYR A O 1
ATOM 784 N N . THR A 1 103 ? 11.310 -1.262 -10.687 1.00 93.50 103 THR A N 1
ATOM 785 C CA . THR A 1 103 ? 12.226 -1.442 -11.822 1.00 93.50 103 THR A CA 1
ATOM 786 C C . THR A 1 103 ? 11.825 -2.633 -12.679 1.00 93.50 103 THR A C 1
ATOM 788 O O . THR A 1 103 ? 11.213 -3.585 -12.195 1.00 93.50 103 THR A O 1
ATOM 791 N N . TYR A 1 104 ? 12.220 -2.609 -13.953 1.00 88.81 104 TYR A N 1
ATOM 792 C CA . TYR A 1 104 ? 11.991 -3.726 -14.875 1.00 88.81 104 TYR A CA 1
ATOM 793 C C . TYR A 1 104 ? 12.567 -5.063 -14.372 1.00 88.81 104 TYR A C 1
ATOM 795 O O . TYR A 1 104 ? 11.926 -6.104 -14.500 1.00 88.81 104 TYR A O 1
ATOM 803 N N . GLU A 1 105 ? 13.787 -5.048 -13.822 1.00 88.38 105 GLU A N 1
ATOM 804 C CA . GLU A 1 105 ? 14.511 -6.272 -13.451 1.00 88.38 105 GLU A CA 1
ATOM 805 C C . GLU A 1 105 ? 14.090 -6.837 -12.087 1.00 88.38 105 GLU A C 1
ATOM 807 O O . GLU A 1 105 ? 14.071 -8.056 -11.907 1.00 88.38 105 GLU A O 1
ATOM 812 N N . GLU A 1 106 ? 13.781 -5.970 -11.117 1.00 89.81 106 GLU A N 1
ATOM 813 C CA . GLU A 1 106 ? 13.559 -6.375 -9.722 1.00 89.81 106 GLU A CA 1
ATOM 814 C C . GLU A 1 106 ? 12.090 -6.301 -9.279 1.00 89.81 106 GLU A C 1
ATOM 816 O O . GLU A 1 106 ? 11.761 -6.823 -8.207 1.00 89.81 106 GLU A O 1
ATOM 821 N N . GLY A 1 107 ? 11.221 -5.674 -10.080 1.00 92.00 107 GLY A N 1
ATOM 822 C CA . GLY A 1 107 ? 9.848 -5.346 -9.706 1.00 92.00 107 GLY A CA 1
ATOM 823 C C . GLY A 1 107 ? 9.798 -4.285 -8.604 1.00 92.00 107 GLY A C 1
ATOM 824 O O . GLY A 1 107 ? 10.691 -3.443 -8.480 1.00 92.00 107 GLY A O 1
ATOM 825 N N . ALA A 1 108 ? 8.754 -4.324 -7.774 1.00 93.75 108 ALA A N 1
ATOM 826 C CA . ALA A 1 108 ? 8.617 -3.405 -6.646 1.00 93.75 108 ALA A CA 1
ATOM 827 C C . ALA A 1 108 ? 9.550 -3.764 -5.478 1.00 93.75 108 ALA A C 1
ATOM 829 O O . ALA A 1 108 ? 9.517 -4.881 -4.953 1.00 93.75 108 ALA A O 1
ATOM 830 N N . LYS A 1 109 ? 10.294 -2.768 -4.994 1.00 95.88 109 LYS A N 1
ATOM 831 C CA . LYS A 1 109 ? 10.946 -2.756 -3.679 1.00 95.88 109 LYS A CA 1
ATOM 832 C C . LYS A 1 109 ? 10.332 -1.677 -2.812 1.00 95.88 109 LYS A C 1
ATOM 834 O O . LYS A 1 109 ? 10.279 -0.513 -3.207 1.00 95.88 109 LYS A O 1
ATOM 839 N N . ALA A 1 110 ? 9.872 -2.064 -1.628 1.00 93.38 110 ALA A N 1
ATOM 840 C CA . ALA A 1 110 ? 9.122 -1.180 -0.751 1.00 93.38 110 ALA A CA 1
ATOM 841 C C . ALA A 1 110 ? 9.871 -0.905 0.554 1.00 93.38 110 ALA A C 1
ATOM 843 O O . ALA A 1 110 ? 10.510 -1.780 1.137 1.00 93.38 110 ALA A O 1
ATOM 844 N N . SER A 1 111 ? 9.764 0.323 1.054 1.00 92.25 111 SER A N 1
ATOM 845 C CA . SER A 1 111 ? 10.315 0.697 2.357 1.00 92.25 111 SER A CA 1
ATOM 846 C C . SER A 1 111 ? 9.421 1.708 3.059 1.00 92.25 111 SER A C 1
ATOM 848 O O . SER A 1 111 ? 8.920 2.647 2.447 1.00 92.25 111 SER A O 1
ATOM 850 N N . GLU A 1 112 ? 9.196 1.518 4.357 1.00 88.50 112 GLU A N 1
ATOM 851 C CA . GLU A 1 112 ? 8.434 2.482 5.151 1.00 88.50 112 GLU A CA 1
ATOM 852 C C . GLU A 1 112 ? 9.199 3.807 5.234 1.00 88.50 112 GLU A C 1
ATOM 854 O O . GLU A 1 112 ? 10.357 3.857 5.666 1.00 88.50 112 GLU A O 1
ATOM 859 N N . LEU A 1 113 ? 8.542 4.899 4.847 1.00 79.94 113 LEU A N 1
ATOM 860 C CA . LEU A 1 113 ? 9.065 6.233 5.081 1.00 79.94 113 LEU A CA 1
ATOM 861 C C . LEU A 1 113 ? 8.869 6.550 6.558 1.00 79.94 113 LEU A C 1
ATOM 863 O O . LEU A 1 113 ? 7.745 6.593 7.062 1.00 79.94 113 LEU A O 1
ATOM 867 N N . LYS A 1 114 ? 9.975 6.792 7.270 1.00 64.69 114 LYS A N 1
ATOM 868 C CA . LYS A 1 114 ? 9.879 7.341 8.624 1.00 64.69 114 LYS A CA 1
ATOM 869 C C . LYS A 1 114 ? 9.091 8.648 8.534 1.00 64.69 114 LYS A C 1
ATOM 871 O O . LYS A 1 114 ? 9.436 9.462 7.673 1.00 64.69 114 LYS A O 1
ATOM 876 N N . PRO A 1 115 ? 8.092 8.881 9.404 1.00 56.75 115 PRO A N 1
ATOM 877 C CA . PRO A 1 115 ? 7.468 10.190 9.490 1.00 56.75 115 PRO A CA 1
ATOM 878 C C . PRO A 1 115 ? 8.593 11.193 9.728 1.00 56.75 115 PRO A C 1
ATOM 880 O O . PRO A 1 115 ? 9.311 11.110 10.729 1.00 56.75 115 P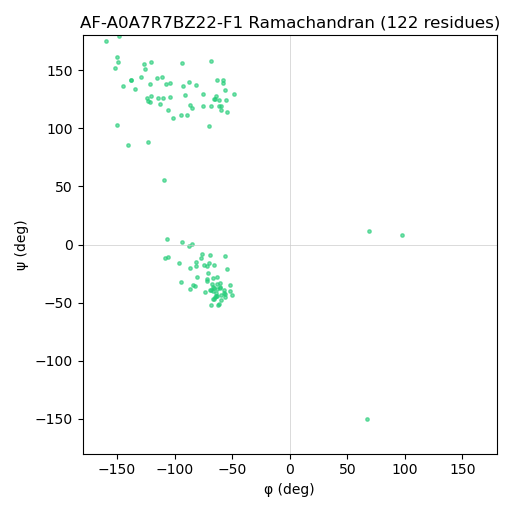RO A O 1
ATOM 883 N N . VAL A 1 116 ? 8.826 12.070 8.752 1.00 51.81 116 VAL A N 1
ATOM 884 C CA . VAL A 1 116 ? 9.764 13.172 8.929 1.00 51.81 116 VAL A CA 1
ATOM 885 C C . VAL A 1 116 ? 9.170 13.986 10.075 1.00 51.81 116 VAL A C 1
ATOM 887 O O . VAL A 1 116 ? 8.021 14.411 9.941 1.00 51.81 116 VAL A O 1
ATOM 890 N N . PRO A 1 117 ? 9.870 14.153 11.216 1.00 44.12 117 PRO A N 1
ATOM 891 C CA . PRO A 1 117 ? 9.383 15.045 12.249 1.00 44.12 117 PRO A CA 1
ATOM 892 C C . PRO A 1 117 ? 9.180 16.390 11.576 1.00 44.12 117 PRO A C 1
ATOM 894 O O . PRO A 1 117 ? 10.099 16.893 10.919 1.00 44.12 117 PRO A O 1
ATOM 897 N N . ASP A 1 118 ? 7.961 16.905 11.681 1.00 42.19 118 ASP A N 1
ATOM 898 C CA . ASP A 1 118 ? 7.587 18.169 11.084 1.00 42.19 118 ASP A CA 1
ATOM 899 C C . ASP A 1 118 ? 8.664 19.203 11.450 1.00 42.19 118 ASP A C 1
ATOM 901 O O . ASP A 1 118 ? 9.062 19.325 12.614 1.00 42.19 118 ASP A O 1
ATOM 905 N N . LEU A 1 119 ? 9.193 19.926 10.460 1.00 43.88 119 LEU A N 1
ATOM 906 C CA . LEU A 1 119 ? 10.206 20.967 10.679 1.00 43.88 119 LEU A CA 1
ATOM 907 C C . LEU A 1 119 ? 9.723 21.999 11.718 1.00 43.88 119 LEU A C 1
ATOM 909 O O . LEU A 1 119 ? 10.541 22.651 12.370 1.00 43.88 119 LEU A O 1
ATOM 913 N N . PHE A 1 120 ? 8.406 22.087 11.929 1.00 47.03 120 PHE A N 1
ATOM 914 C CA . PHE A 1 120 ? 7.754 22.915 12.936 1.00 47.03 120 PHE A CA 1
ATOM 915 C C . PHE A 1 120 ? 7.718 22.335 14.363 1.00 47.03 120 PHE A C 1
ATOM 917 O O . PHE A 1 120 ? 7.521 23.108 15.300 1.00 47.03 120 PHE A O 1
ATOM 924 N N . GLU A 1 121 ? 7.978 21.041 14.594 1.00 41.72 121 GLU A N 1
ATOM 925 C CA . GLU A 1 121 ? 8.144 20.511 15.963 1.00 41.72 121 GLU A CA 1
ATOM 926 C C . GLU A 1 121 ? 9.455 20.973 16.613 1.00 41.72 121 GLU A C 1
ATOM 928 O O . GLU A 1 121 ? 9.534 21.096 17.831 1.00 41.72 121 GLU A O 1
ATOM 933 N N . ARG A 1 122 ? 10.475 21.314 15.814 1.00 38.91 122 ARG A N 1
ATOM 934 C CA . ARG A 1 122 ? 11.740 21.897 16.302 1.00 38.91 122 ARG A CA 1
ATOM 935 C C . ARG A 1 122 ? 11.647 23.375 16.694 1.00 38.91 122 ARG A C 1
ATOM 937 O O . ARG A 1 122 ? 12.623 23.913 17.212 1.00 38.91 122 ARG A O 1
ATOM 944 N N . LEU A 1 123 ? 10.519 24.029 16.416 1.00 42.19 123 LEU A N 1
ATOM 945 C CA . LEU A 1 123 ? 10.281 25.447 16.708 1.00 42.19 123 LEU A CA 1
ATOM 946 C C . LEU A 1 123 ? 9.322 25.670 17.894 1.00 42.19 123 LEU A C 1
ATOM 948 O O . LEU A 1 123 ? 8.973 26.820 18.162 1.00 42.19 123 LEU A O 1
ATOM 952 N N . ARG A 1 124 ? 8.892 24.606 18.585 1.00 40.84 124 ARG A N 1
ATOM 953 C CA . ARG A 1 124 ? 8.098 24.686 19.822 1.00 40.84 124 ARG A CA 1
ATOM 954 C C . ARG A 1 124 ? 8.957 24.576 21.074 1.00 40.84 124 ARG A C 1
ATOM 956 O O . ARG A 1 124 ? 9.938 23.803 21.055 1.00 40.84 124 ARG A O 1
#

Radius of gyration: 15.59 Å; Cα contacts (8 Å, |Δi|>4): 202; chains: 1; bounding box: 32×44×41 Å

Foldseek 3Di:
DPLDKWWKWKAFPVLQDIAIFIDSDPQRRVQVVQVVVCVVPPDPDQADKDKGKMKIWTAPPVCCVVVVVCRVVVVVGRSPVVVVVRCVVDVPTDIWMKMWIAHNPRGTGIDTDDPPPPPCVVVD